Protein AF-A0A9N8VMS1-F1 (afdb_monomer)

Nearest PDB structures (foldseek):
  2xpb-assembly1_A  TM=3.154E-01  e=6.013E+00  Homo sapiens
  8s8u-assembly2_B  TM=3.270E-01  e=7.811E+00  Escherichia coli K-12

Radius of gyration: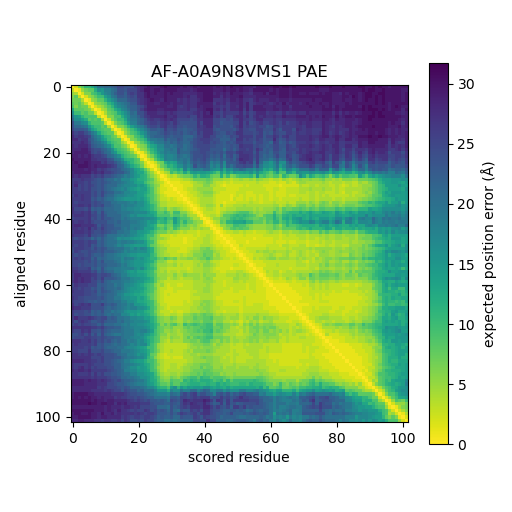 19.67 Å; Cα contacts (8 Å, |Δi|>4): 83; chains: 1; bounding box: 32×74×43 Å

Solvent-accessible surface area (backbone atoms only — not comparable to full-atom values): 6709 Å² total; per-residue (Å²): 132,88,81,82,88,80,83,85,73,84,74,81,84,85,75,90,78,78,94,77,83,88,88,66,85,78,69,60,76,69,54,82,58,35,47,77,48,67,74,77,56,96,89,36,31,21,27,28,34,73,68,72,63,55,66,38,81,61,55,46,67,67,62,53,44,50,34,46,36,77,66,43,86,60,51,58,64,74,59,17,52,52,40,41,50,54,51,50,56,50,42,75,73,38,98,71,73,86,80,81,84,126

Structure (mmCIF, N/CA/C/O backbone):
data_AF-A0A9N8VMS1-F1
#
_entry.id   AF-A0A9N8VMS1-F1
#
loop_
_atom_site.group_PDB
_atom_site.id
_atom_site.type_symbol
_atom_site.label_atom_id
_atom_site.label_alt_id
_atom_site.label_comp_id
_atom_site.label_asym_id
_atom_site.label_entity_id
_atom_site.label_seq_id
_atom_site.pdbx_PDB_ins_code
_atom_site.Cartn_x
_atom_site.Cartn_y
_atom_site.Cartn_z
_atom_site.occupancy
_atom_site.B_iso_or_equiv
_atom_site.auth_seq_id
_atom_site.auth_comp_id
_atom_site.auth_asym_id
_atom_site.auth_atom_id
_atom_site.pdbx_PDB_model_num
ATOM 1 N N . MET A 1 1 ? -0.881 -51.017 -30.485 1.00 35.28 1 MET A N 1
ATOM 2 C CA . MET A 1 1 ? 0.280 -50.233 -30.954 1.00 35.28 1 MET A CA 1
ATOM 3 C C . MET A 1 1 ? 0.015 -48.769 -30.627 1.00 35.28 1 MET A C 1
ATOM 5 O O . MET A 1 1 ? -1.021 -48.284 -31.047 1.00 35.28 1 MET A O 1
ATOM 9 N N . ASN A 1 2 ? 0.880 -48.190 -29.778 1.00 32.16 2 ASN A N 1
ATOM 10 C CA . ASN A 1 2 ? 1.238 -46.774 -29.534 1.00 32.16 2 ASN A CA 1
ATOM 11 C C . ASN A 1 2 ? 0.295 -45.659 -30.078 1.00 32.16 2 ASN A C 1
ATOM 13 O O . ASN A 1 2 ? -0.071 -45.691 -31.240 1.00 32.16 2 ASN A O 1
ATOM 17 N N . SER A 1 3 ? -0.042 -44.564 -29.385 1.00 36.66 3 SER A N 1
ATOM 18 C CA . SER A 1 3 ? 0.731 -43.829 -28.374 1.00 36.66 3 SER A CA 1
ATOM 19 C C . SER A 1 3 ? -0.131 -42.774 -27.656 1.00 36.66 3 SER A C 1
ATOM 21 O O . SER A 1 3 ? -0.914 -42.078 -28.291 1.00 36.66 3 SER A O 1
ATOM 23 N N . SER A 1 4 ? 0.140 -42.628 -26.360 1.00 39.31 4 SER A N 1
ATOM 24 C CA . SER A 1 4 ? 0.349 -41.378 -25.610 1.00 39.31 4 SER A CA 1
ATOM 25 C C . SER A 1 4 ? -0.717 -40.273 -25.573 1.00 39.31 4 SER A C 1
ATOM 27 O O . SER A 1 4 ? -0.809 -39.409 -26.439 1.00 39.31 4 SER A O 1
ATOM 29 N N . SER A 1 5 ? -1.368 -40.220 -24.410 1.00 47.66 5 SER A N 1
ATOM 30 C CA . SER A 1 5 ? -1.913 -39.035 -23.749 1.00 47.66 5 SER A CA 1
ATOM 31 C C . SER A 1 5 ? -0.894 -37.901 -23.599 1.00 47.66 5 SER A C 1
ATOM 33 O O . SER A 1 5 ? 0.251 -38.157 -23.230 1.00 47.66 5 SER A O 1
ATOM 35 N N . THR A 1 6 ? -1.354 -36.651 -23.670 1.00 43.94 6 THR A N 1
ATOM 36 C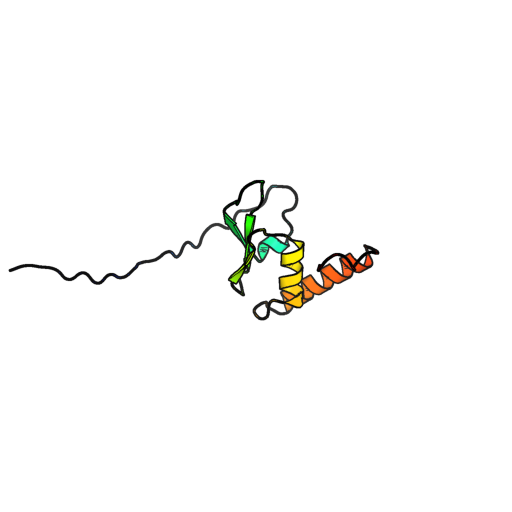 CA . THR A 1 6 ? -0.752 -35.537 -22.919 1.00 43.94 6 THR A CA 1
ATOM 37 C C . THR A 1 6 ? -1.838 -34.584 -22.414 1.00 43.94 6 THR A C 1
ATOM 39 O O . THR A 1 6 ? -2.392 -33.764 -23.139 1.00 43.94 6 THR A O 1
ATOM 42 N N . ASN A 1 7 ? -2.135 -34.700 -21.118 1.00 52.34 7 ASN A N 1
ATOM 43 C CA . ASN A 1 7 ? -2.844 -33.684 -20.349 1.00 52.34 7 ASN A CA 1
ATOM 44 C C . ASN A 1 7 ? -1.894 -32.495 -20.153 1.00 52.34 7 ASN A C 1
ATOM 46 O O . ASN A 1 7 ? -0.866 -32.641 -19.490 1.00 52.34 7 ASN A O 1
ATOM 50 N N . ILE A 1 8 ? -2.218 -31.326 -20.707 1.00 50.56 8 ILE A N 1
ATOM 51 C CA . ILE A 1 8 ? -1.479 -30.092 -20.418 1.00 50.56 8 ILE A CA 1
ATOM 52 C C . ILE A 1 8 ? -1.986 -29.558 -19.077 1.00 50.56 8 ILE A C 1
ATOM 54 O O . ILE A 1 8 ? -2.886 -28.726 -18.999 1.00 50.56 8 ILE A O 1
ATOM 58 N N . ALA A 1 9 ? -1.411 -30.086 -17.999 1.00 40.88 9 ALA A N 1
ATOM 59 C CA . ALA A 1 9 ? -1.363 -29.390 -16.728 1.00 40.88 9 ALA A CA 1
ATOM 60 C C . ALA A 1 9 ? -0.350 -28.248 -16.882 1.00 40.88 9 ALA A C 1
ATOM 62 O O . ALA A 1 9 ? 0.855 -28.485 -16.950 1.00 40.88 9 ALA A O 1
ATOM 63 N N . THR A 1 10 ? -0.829 -27.008 -16.981 1.00 37.12 10 THR A N 1
ATOM 64 C CA . THR A 1 10 ? 0.042 -25.828 -16.953 1.00 37.12 10 THR A CA 1
ATOM 65 C C . THR A 1 10 ? 0.486 -25.602 -15.516 1.00 37.12 10 THR A C 1
ATOM 67 O O . THR A 1 10 ? -0.161 -24.928 -14.714 1.00 37.12 10 THR A O 1
ATOM 70 N N . SER A 1 11 ? 1.586 -26.260 -15.184 1.00 45.12 11 SER A N 1
ATOM 71 C CA . SER A 1 11 ? 2.269 -26.217 -13.908 1.00 45.12 11 SER A CA 1
ATOM 72 C C . SER A 1 11 ? 2.731 -24.797 -13.571 1.00 45.12 11 SER A C 1
ATOM 74 O O . SER A 1 11 ? 3.467 -24.163 -14.322 1.00 45.12 11 SER A O 1
ATOM 76 N N . SER A 1 12 ? 2.373 -24.367 -12.362 1.00 49.41 12 SER A N 1
ATOM 77 C CA . SER A 1 12 ? 3.268 -23.719 -11.396 1.00 49.41 12 SER A CA 1
ATOM 78 C C . SER A 1 12 ? 4.119 -22.529 -11.860 1.00 49.41 12 SER A C 1
ATOM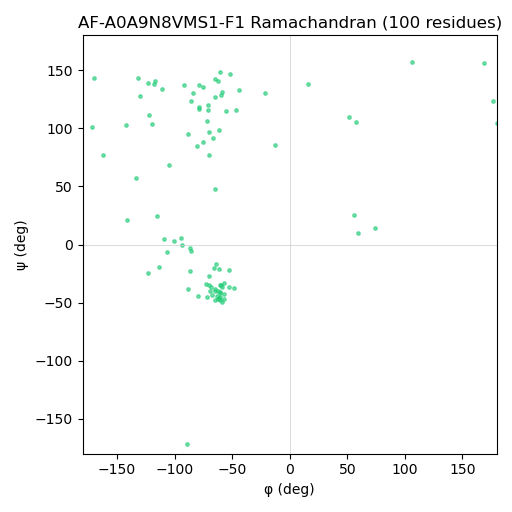 80 O 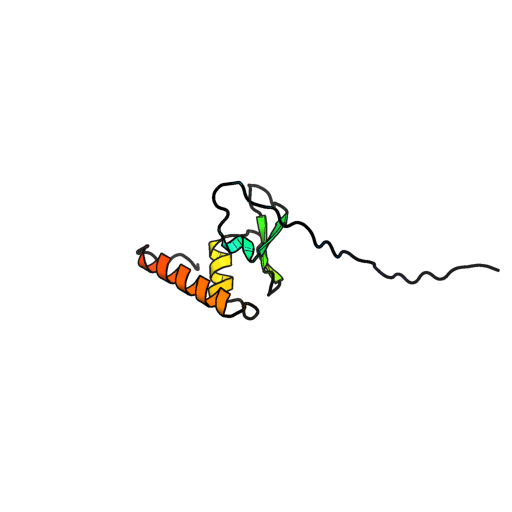O . SER A 1 12 ? 5.194 -22.666 -12.439 1.00 49.41 12 SER A O 1
ATOM 82 N N . SER A 1 13 ? 3.754 -21.346 -11.370 1.00 47.31 13 SER A N 1
ATOM 83 C CA . SER A 1 13 ? 4.737 -20.326 -10.987 1.00 47.31 13 SER A CA 1
ATOM 84 C C . SER A 1 13 ? 4.392 -19.750 -9.616 1.00 47.31 13 SER A C 1
ATOM 86 O O . SER A 1 13 ? 4.234 -18.547 -9.432 1.00 47.31 13 SER A O 1
ATOM 88 N N . ALA A 1 14 ? 4.310 -20.636 -8.621 1.00 50.38 14 ALA A N 1
ATOM 89 C CA . ALA A 1 14 ? 4.553 -20.254 -7.239 1.00 50.38 14 ALA A CA 1
ATOM 90 C C . ALA A 1 14 ? 6.037 -19.871 -7.114 1.00 50.38 14 ALA A C 1
ATOM 92 O O . ALA A 1 14 ? 6.898 -20.716 -6.891 1.00 50.38 14 ALA A O 1
ATOM 93 N N . AR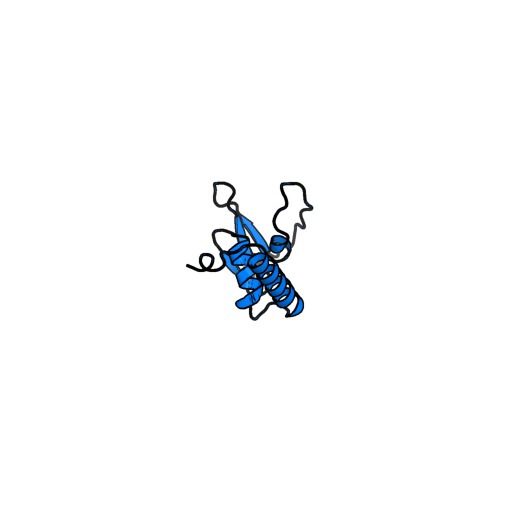G A 1 15 ? 6.351 -18.586 -7.296 1.00 46.06 15 ARG A N 1
ATOM 94 C CA . ARG A 1 15 ? 7.632 -18.001 -6.876 1.00 46.06 15 ARG A CA 1
ATOM 95 C C . ARG A 1 15 ? 7.408 -17.168 -5.622 1.00 46.06 15 ARG A C 1
ATOM 97 O O . ARG A 1 15 ? 7.521 -15.949 -5.620 1.00 46.06 15 ARG A O 1
ATOM 104 N N . LEU A 1 16 ? 7.098 -17.870 -4.535 1.00 61.72 16 LEU A N 1
ATOM 105 C CA . LEU A 1 16 ? 7.381 -17.391 -3.189 1.00 61.72 16 LEU A CA 1
ATOM 106 C C . LEU A 1 16 ? 8.903 -17.437 -2.999 1.00 61.72 16 LEU A C 1
ATOM 108 O O . LEU A 1 16 ? 9.439 -18.505 -2.734 1.00 61.72 16 LEU A O 1
ATOM 112 N N . ASN A 1 17 ? 9.603 -16.315 -3.196 1.00 52.16 17 ASN A N 1
ATOM 113 C CA . ASN A 1 17 ? 10.768 -15.930 -2.383 1.00 52.16 17 ASN A CA 1
ATOM 114 C C . ASN A 1 17 ? 11.411 -14.634 -2.892 1.00 52.16 17 ASN A C 1
ATOM 116 O O . ASN A 1 17 ? 11.919 -14.593 -4.008 1.00 52.16 17 ASN A O 1
ATOM 120 N N . LYS A 1 18 ? 11.526 -13.629 -2.018 1.00 43.94 18 LYS A N 1
ATOM 121 C CA . LYS A 1 18 ? 12.779 -13.328 -1.297 1.00 43.94 18 LYS A CA 1
ATOM 122 C C . LYS A 1 18 ? 12.526 -12.116 -0.392 1.00 43.94 18 LYS A C 1
ATOM 124 O O . LYS A 1 18 ? 12.465 -10.987 -0.865 1.00 43.94 18 LYS A O 1
ATOM 129 N N . LYS A 1 19 ? 12.389 -12.347 0.920 1.00 54.03 19 LYS A N 1
ATOM 130 C CA . LYS A 1 19 ? 12.532 -11.292 1.939 1.00 54.03 19 LYS A CA 1
ATOM 131 C C . LYS A 1 19 ? 13.969 -10.764 1.824 1.00 54.03 19 LYS A C 1
ATOM 133 O O . LYS A 1 19 ? 14.893 -11.421 2.297 1.00 54.03 19 LYS A O 1
ATOM 138 N N . GLN A 1 20 ? 14.177 -9.644 1.135 1.00 52.44 20 GLN A N 1
ATOM 139 C CA . GLN A 1 20 ? 15.466 -8.955 1.143 1.00 52.44 20 GLN A CA 1
ATOM 140 C C . GLN A 1 20 ? 15.517 -8.023 2.354 1.00 52.44 20 GLN A C 1
ATOM 142 O O . GLN A 1 20 ? 14.622 -7.204 2.550 1.00 52.44 20 GLN A O 1
ATOM 147 N N . LYS A 1 21 ? 16.539 -8.201 3.198 1.00 47.22 21 LYS A N 1
ATOM 148 C CA . LYS A 1 21 ? 16.827 -7.318 4.329 1.00 47.22 21 LYS A CA 1
ATOM 149 C C . LYS A 1 21 ? 17.658 -6.115 3.851 1.00 47.22 21 LYS A C 1
ATOM 151 O O . LYS A 1 21 ? 18.645 -6.280 3.147 1.00 47.22 21 LYS A O 1
ATOM 156 N N . THR A 1 22 ? 17.168 -4.952 4.264 1.00 60.88 22 THR A N 1
ATOM 157 C CA . THR A 1 22 ? 17.636 -3.552 4.261 1.00 60.88 22 THR A CA 1
ATOM 158 C C . THR A 1 22 ? 19.140 -3.242 4.139 1.00 60.88 22 THR A C 1
ATOM 160 O O . THR A 1 22 ? 19.911 -3.668 4.996 1.00 60.88 22 THR A O 1
ATOM 163 N N . SER A 1 23 ? 19.506 -2.336 3.216 1.00 46.88 23 SER A N 1
ATOM 164 C CA . SER A 1 23 ? 20.555 -1.305 3.416 1.00 46.88 23 SER A CA 1
ATOM 165 C C . SER A 1 23 ? 20.594 -0.303 2.242 1.00 46.88 23 SER A C 1
ATOM 167 O O . SER A 1 23 ? 21.121 -0.609 1.174 1.00 46.88 23 SER A O 1
ATOM 169 N N . GLY A 1 24 ? 20.016 0.885 2.437 1.00 43.62 24 GLY A N 1
ATOM 170 C CA . GLY A 1 24 ? 19.959 2.011 1.490 1.00 43.62 24 GLY A CA 1
ATOM 171 C C . GLY A 1 24 ? 18.966 3.072 1.996 1.00 43.62 24 GLY A C 1
ATOM 172 O O . GLY A 1 24 ? 18.111 2.703 2.803 1.00 43.62 24 GLY A O 1
ATOM 173 N N . PRO A 1 25 ? 19.085 4.359 1.598 1.00 42.78 25 PRO A N 1
ATOM 174 C CA . PRO A 1 25 ? 18.407 5.503 2.227 1.00 42.78 25 PRO A CA 1
ATOM 175 C C . PRO A 1 25 ? 16.933 5.195 2.463 1.00 42.78 25 PRO A C 1
ATOM 177 O O . PRO A 1 25 ? 16.221 4.930 1.499 1.00 42.78 25 PRO A O 1
ATOM 180 N N . ASN A 1 26 ? 16.559 5.157 3.750 1.00 49.31 26 ASN A N 1
ATOM 181 C CA . ASN A 1 26 ? 15.292 4.690 4.322 1.00 49.31 26 ASN A CA 1
ATOM 182 C C . ASN A 1 26 ? 14.202 4.491 3.270 1.00 49.31 26 ASN A C 1
ATOM 184 O O . ASN A 1 26 ? 13.410 5.396 3.002 1.00 49.31 26 ASN A O 1
ATOM 188 N N . PHE A 1 27 ? 14.192 3.311 2.647 1.00 58.66 27 PHE A N 1
ATOM 189 C CA . PHE A 1 27 ? 13.084 2.912 1.797 1.00 58.66 27 PHE A CA 1
ATOM 190 C C . PHE A 1 27 ? 11.843 3.028 2.684 1.00 58.66 27 PHE A C 1
ATOM 192 O O . PHE A 1 27 ? 11.797 2.385 3.733 1.00 58.66 27 PHE A O 1
ATOM 199 N N . ASP A 1 28 ? 10.933 3.945 2.336 1.00 72.69 28 ASP A N 1
ATOM 200 C CA . ASP A 1 28 ? 9.780 4.309 3.166 1.00 72.69 28 ASP A CA 1
ATOM 201 C C . ASP A 1 28 ? 9.135 3.026 3.725 1.00 72.69 28 ASP A C 1
ATOM 203 O O . ASP A 1 28 ? 8.910 2.076 2.969 1.00 72.69 28 ASP A O 1
ATOM 207 N N . GLU A 1 29 ? 8.833 2.980 5.028 1.00 84.94 29 GLU A N 1
ATOM 208 C CA . GLU A 1 29 ? 8.325 1.773 5.719 1.00 84.94 29 GLU A CA 1
ATOM 209 C C . GLU A 1 29 ? 7.094 1.156 5.022 1.00 84.94 29 GLU A C 1
ATOM 211 O O . GLU A 1 29 ? 6.829 -0.044 5.134 1.00 84.94 29 GLU A O 1
ATOM 216 N N . ILE A 1 30 ? 6.401 1.980 4.222 1.00 84.00 30 ILE A N 1
ATOM 217 C CA . ILE A 1 30 ? 5.304 1.622 3.329 1.00 84.00 30 ILE A CA 1
ATOM 218 C C . ILE A 1 30 ? 5.615 0.407 2.462 1.00 84.00 30 ILE A C 1
ATOM 220 O O . ILE A 1 30 ? 4.735 -0.419 2.264 1.00 84.00 30 ILE A O 1
ATOM 224 N N . TRP A 1 31 ? 6.849 0.246 1.982 1.00 86.31 31 TRP A N 1
ATOM 225 C CA . TRP A 1 31 ? 7.223 -0.844 1.082 1.00 86.31 31 TRP A CA 1
ATOM 226 C C . TRP A 1 31 ? 7.103 -2.227 1.726 1.00 86.31 31 TRP A C 1
ATOM 228 O O . TRP A 1 31 ? 6.980 -3.213 1.008 1.00 86.31 31 TRP A O 1
ATOM 238 N N . SER A 1 32 ? 7.019 -2.311 3.057 1.00 86.75 32 SER A N 1
ATOM 239 C CA . SER A 1 32 ? 6.711 -3.558 3.774 1.00 86.75 32 SER A CA 1
ATOM 240 C C . SER A 1 32 ? 5.328 -4.126 3.427 1.00 86.75 32 SER A C 1
ATOM 242 O O . SER A 1 32 ? 5.094 -5.321 3.601 1.00 86.75 32 SER A O 1
ATOM 244 N N . PHE A 1 33 ? 4.418 -3.289 2.919 1.00 85.56 33 PHE A N 1
ATOM 245 C CA . PHE A 1 33 ? 3.048 -3.654 2.540 1.00 85.56 33 PHE A CA 1
ATOM 246 C C . PHE A 1 33 ? 2.871 -3.856 1.027 1.00 85.56 33 PHE A C 1
ATOM 248 O O . PHE A 1 33 ? 1.757 -4.110 0.560 1.00 85.56 33 PHE A O 1
ATOM 255 N N . TYR A 1 34 ? 3.953 -3.755 0.249 1.00 87.31 34 TYR A N 1
ATOM 256 C CA . TYR A 1 34 ? 3.902 -3.837 -1.206 1.00 87.31 34 TYR A CA 1
ATOM 257 C C . TYR A 1 34 ? 4.947 -4.794 -1.762 1.00 87.31 34 TYR A C 1
ATOM 259 O O . TYR A 1 34 ? 6.095 -4.845 -1.331 1.00 87.31 34 TYR A O 1
ATOM 267 N N . GLN A 1 35 ? 4.561 -5.503 -2.813 1.00 88.50 35 GLN A N 1
ATOM 268 C CA . GLN A 1 35 ? 5.492 -6.212 -3.662 1.00 88.50 35 GLN A CA 1
ATOM 269 C C . GLN A 1 35 ? 6.159 -5.220 -4.614 1.00 88.50 35 GLN A C 1
ATOM 271 O O . GLN A 1 35 ? 5.505 -4.620 -5.475 1.00 88.50 35 GLN A O 1
ATOM 276 N N . GLN A 1 36 ? 7.475 -5.076 -4.476 1.00 88.00 36 GLN A N 1
ATOM 277 C CA . GLN A 1 36 ? 8.298 -4.368 -5.446 1.00 88.00 36 GLN A CA 1
ATOM 278 C C . GLN A 1 36 ? 8.403 -5.212 -6.722 1.00 88.00 36 GLN A C 1
ATOM 280 O O . GLN A 1 36 ? 8.827 -6.367 -6.701 1.00 88.00 36 GLN A O 1
ATOM 285 N N . GLY A 1 37 ? 7.948 -4.646 -7.833 1.00 84.88 37 GLY A N 1
ATOM 286 C CA . GLY A 1 37 ? 8.064 -5.233 -9.159 1.00 84.88 37 GLY A CA 1
ATOM 287 C C . GLY A 1 37 ? 9.368 -4.835 -9.858 1.00 84.88 37 GLY A C 1
ATOM 288 O O . GLY A 1 37 ? 10.246 -4.221 -9.246 1.00 84.88 37 GLY A O 1
ATOM 289 N N . PRO A 1 38 ? 9.508 -5.171 -11.153 1.00 81.44 38 PRO A N 1
ATOM 290 C CA . PRO A 1 38 ? 10.718 -4.868 -11.906 1.00 81.44 38 PRO A CA 1
ATOM 291 C C . PRO A 1 38 ? 10.982 -3.360 -11.961 1.00 81.44 38 PRO A C 1
ATOM 293 O O . PRO A 1 38 ? 10.050 -2.547 -11.974 1.00 81.44 38 PRO A O 1
ATOM 296 N N . ASN A 1 39 ? 12.266 -3.007 -12.013 1.00 79.31 39 ASN A N 1
ATOM 297 C CA . ASN A 1 39 ? 12.706 -1.642 -12.268 1.00 79.31 39 ASN A CA 1
ATOM 298 C C . ASN A 1 39 ? 12.282 -1.252 -13.692 1.00 79.31 39 ASN A C 1
ATOM 300 O O . ASN A 1 39 ? 12.541 -1.988 -14.645 1.00 79.31 39 ASN A O 1
ATOM 304 N N . LYS A 1 40 ? 11.581 -0.126 -13.818 1.00 74.12 40 LYS A N 1
ATOM 305 C CA . LYS A 1 40 ? 11.042 0.378 -15.088 1.00 74.12 40 LYS A CA 1
ATOM 306 C C . LYS A 1 40 ? 11.977 1.382 -15.780 1.00 74.12 40 LYS A C 1
ATOM 308 O O . LYS A 1 40 ? 11.605 1.927 -16.811 1.00 74.12 40 LYS A O 1
ATOM 313 N N . GLY A 1 41 ? 13.180 1.591 -15.248 1.00 68.31 41 GLY A N 1
ATOM 314 C CA . GLY A 1 41 ? 14.119 2.639 -15.648 1.00 68.31 41 GLY A CA 1
ATOM 315 C C . GLY A 1 41 ? 14.178 3.765 -14.611 1.00 68.31 41 GLY A C 1
ATOM 316 O O . GLY A 1 41 ? 13.262 3.938 -13.807 1.00 68.31 41 GLY A O 1
ATOM 317 N N . ASN A 1 42 ? 15.284 4.517 -14.597 1.00 72.38 42 ASN A N 1
ATOM 318 C CA . ASN A 1 42 ? 15.482 5.712 -13.757 1.00 72.38 42 ASN A CA 1
ATOM 319 C C . ASN A 1 42 ? 15.306 5.509 -12.236 1.00 72.38 42 ASN A C 1
ATOM 321 O O . ASN A 1 42 ? 15.006 6.450 -11.508 1.00 72.38 42 ASN A O 1
ATOM 325 N N . GLY A 1 43 ? 15.499 4.287 -11.728 1.00 71.00 43 GLY A N 1
ATOM 326 C CA . GLY A 1 43 ? 15.332 4.005 -10.296 1.00 71.00 43 GLY A CA 1
ATOM 327 C C . GLY A 1 43 ? 13.869 3.965 -9.842 1.00 71.00 43 GLY A C 1
ATOM 328 O O . GLY A 1 43 ? 13.599 3.972 -8.642 1.00 71.00 43 GLY A O 1
ATOM 329 N N . HIS A 1 44 ? 12.923 3.895 -10.783 1.00 78.75 44 HIS A N 1
ATOM 330 C CA . HIS A 1 44 ? 11.513 3.704 -10.484 1.00 78.75 44 HIS A CA 1
ATOM 331 C C . HIS A 1 44 ? 11.144 2.224 -10.496 1.00 78.75 44 HIS A C 1
ATOM 333 O O . HIS A 1 44 ? 11.530 1.456 -11.381 1.00 78.75 44 HIS A O 1
ATOM 339 N N . TYR A 1 45 ? 10.346 1.831 -9.507 1.00 83.25 45 TYR A N 1
ATOM 340 C CA . TYR A 1 45 ? 9.891 0.459 -9.340 1.00 83.25 45 TYR A CA 1
ATOM 341 C C . TYR A 1 45 ? 8.382 0.396 -9.468 1.00 83.25 45 TYR A C 1
ATOM 343 O O . TYR A 1 45 ? 7.674 1.246 -8.923 1.00 83.25 45 TYR A O 1
ATOM 351 N N . LYS A 1 46 ? 7.888 -0.657 -10.119 1.00 85.69 46 LYS A N 1
ATOM 352 C CA . LYS A 1 46 ? 6.476 -1.019 -10.014 1.00 85.69 46 LYS A CA 1
ATOM 353 C C . LYS A 1 46 ? 6.168 -1.373 -8.554 1.00 85.69 46 LYS A C 1
ATOM 355 O O . LYS A 1 46 ? 6.966 -2.049 -7.907 1.00 85.69 46 LYS A O 1
ATOM 360 N N . ALA A 1 47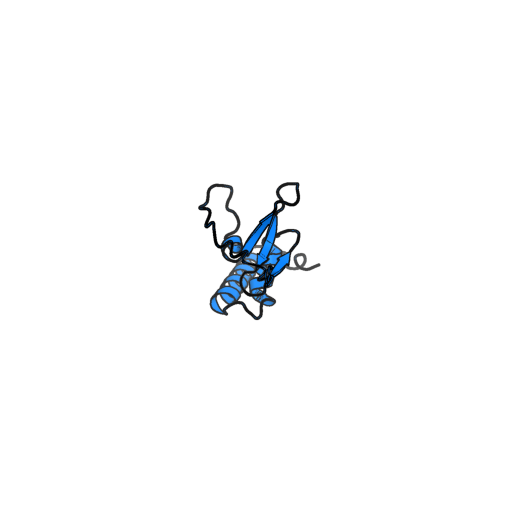 ? 5.012 -0.968 -8.043 1.00 88.69 47 ALA A N 1
ATOM 361 C CA . ALA A 1 47 ? 4.520 -1.401 -6.735 1.00 88.69 47 ALA A CA 1
ATOM 362 C C . ALA A 1 47 ? 3.212 -2.165 -6.913 1.00 88.69 47 ALA A C 1
ATOM 364 O O . ALA A 1 47 ? 2.371 -1.762 -7.710 1.00 88.69 47 ALA A O 1
ATOM 365 N N . THR A 1 48 ? 3.030 -3.267 -6.192 1.00 87.25 48 THR A N 1
ATOM 366 C CA . THR A 1 48 ? 1.768 -4.022 -6.173 1.00 87.25 48 THR A CA 1
ATOM 367 C C . THR A 1 48 ? 1.359 -4.276 -4.733 1.00 87.25 48 THR A C 1
ATOM 369 O O . THR A 1 48 ? 2.169 -4.747 -3.943 1.00 87.25 48 THR A O 1
ATOM 372 N N . HIS A 1 49 ? 0.129 -3.935 -4.366 1.00 86.75 49 HIS A N 1
ATOM 373 C CA . HIS A 1 49 ? -0.353 -4.107 -3.001 1.00 86.75 49 HIS A CA 1
ATOM 374 C C . HIS A 1 49 ? -0.657 -5.578 -2.705 1.00 86.75 49 HIS A C 1
ATOM 376 O O . HIS A 1 49 ? -1.312 -6.241 -3.512 1.00 86.75 49 HIS A O 1
ATOM 382 N N . PHE A 1 50 ? -0.235 -6.084 -1.541 1.00 85.75 50 PHE A N 1
ATOM 383 C CA . PHE A 1 50 ? -0.424 -7.499 -1.204 1.00 85.75 50 PHE A CA 1
ATOM 384 C C . PHE A 1 50 ? -1.897 -7.896 -1.064 1.00 85.75 50 PHE A C 1
ATOM 386 O O . PHE A 1 50 ? -2.276 -8.978 -1.503 1.00 85.75 50 PHE A O 1
ATOM 393 N N . TYR A 1 51 ? -2.736 -7.029 -0.489 1.00 81.19 51 TYR A N 1
ATOM 394 C CA . TYR A 1 51 ? -4.104 -7.412 -0.124 1.00 81.19 51 TYR A CA 1
ATOM 395 C C . TYR A 1 51 ? -5.130 -7.204 -1.242 1.00 81.19 51 TYR A C 1
ATOM 397 O O . TYR A 1 51 ? -6.042 -8.010 -1.405 1.00 81.19 51 TYR A O 1
ATOM 405 N N . CYS A 1 52 ? -5.009 -6.126 -2.021 1.00 84.00 52 CYS A N 1
ATOM 406 C CA . CYS A 1 52 ? -5.973 -5.799 -3.080 1.00 84.00 52 CYS A CA 1
ATOM 407 C C . CYS A 1 52 ? -5.457 -6.054 -4.496 1.00 84.00 52 CYS A C 1
ATOM 409 O O . CYS A 1 52 ? -6.232 -5.932 -5.439 1.00 84.00 52 CYS A O 1
ATOM 411 N N . SER A 1 53 ? -4.175 -6.401 -4.645 1.00 83.69 53 SER A N 1
ATOM 412 C CA . SER A 1 53 ? -3.514 -6.601 -5.940 1.00 83.69 53 SER A CA 1
ATOM 413 C C . SER A 1 53 ? -3.522 -5.374 -6.862 1.00 83.69 53 SER A C 1
ATOM 415 O O . SER A 1 53 ? -3.106 -5.478 -8.015 1.00 83.69 53 SER A O 1
ATOM 417 N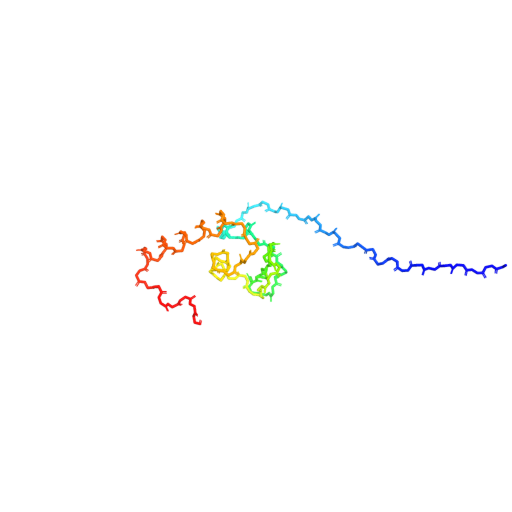 N . THR A 1 54 ? -3.922 -4.198 -6.366 1.00 84.56 54 THR A N 1
ATOM 418 C CA . THR A 1 54 ? -3.755 -2.931 -7.083 1.00 84.56 54 THR A CA 1
ATOM 419 C C . THR A 1 54 ? -2.277 -2.713 -7.356 1.00 84.56 54 THR A C 1
ATOM 421 O O . THR A 1 54 ? -1.442 -2.856 -6.459 1.00 84.56 54 THR A O 1
ATOM 424 N N . SER A 1 55 ? -1.945 -2.382 -8.602 1.00 84.75 55 SER A N 1
ATOM 425 C CA . SER A 1 55 ? -0.567 -2.150 -9.013 1.00 84.75 55 SER A CA 1
ATOM 426 C C . SER A 1 55 ? -0.392 -0.763 -9.607 1.00 84.75 55 SER A C 1
ATOM 428 O O . SER A 1 55 ? -1.219 -0.323 -10.399 1.00 84.75 55 SER A O 1
ATOM 430 N N . TRP A 1 56 ? 0.709 -0.110 -9.255 1.00 85.19 56 TRP A N 1
ATOM 431 C CA . TRP A 1 56 ? 1.126 1.177 -9.795 1.00 85.19 56 TRP A CA 1
ATOM 432 C C . TRP A 1 56 ? 2.368 0.976 -10.640 1.00 85.19 56 TRP A C 1
ATOM 434 O O . TRP A 1 56 ? 3.323 0.334 -10.195 1.00 85.19 56 TRP A O 1
ATOM 444 N N . GLU A 1 57 ? 2.378 1.568 -11.833 1.00 81.56 57 GLU A N 1
ATOM 445 C CA . GLU A 1 57 ? 3.558 1.569 -12.702 1.00 81.56 57 GLU A CA 1
ATOM 446 C C . GLU A 1 57 ? 4.761 2.236 -12.031 1.00 81.56 57 GLU A C 1
ATOM 448 O O . GLU A 1 57 ? 5.884 1.758 -12.173 1.00 81.56 57 GLU A O 1
ATOM 453 N N . HIS A 1 58 ? 4.498 3.268 -11.224 1.00 83.38 58 HIS A N 1
ATOM 454 C CA . HIS A 1 58 ? 5.481 3.963 -10.403 1.00 83.38 58 HIS A CA 1
ATOM 455 C C . HIS A 1 58 ? 5.054 3.893 -8.932 1.00 83.38 58 HIS A C 1
ATOM 457 O O . HIS A 1 58 ? 4.067 4.512 -8.535 1.00 83.38 58 HIS A O 1
ATOM 463 N N . GLY A 1 59 ? 5.797 3.147 -8.115 1.00 82.19 59 GLY A N 1
ATOM 464 C CA . GLY A 1 59 ? 5.587 3.025 -6.673 1.00 82.19 59 GLY A CA 1
ATOM 465 C C . GLY A 1 59 ? 5.944 4.306 -5.930 1.00 82.19 59 GLY A C 1
ATOM 466 O O . GLY A 1 59 ? 7.014 4.407 -5.336 1.00 82.19 59 GLY A O 1
ATOM 467 N N . LYS A 1 60 ? 5.061 5.307 -5.990 1.00 85.25 60 LYS A N 1
ATOM 468 C CA . LYS A 1 60 ? 5.189 6.554 -5.232 1.00 85.25 60 LYS A CA 1
ATOM 469 C C . LYS A 1 60 ? 4.736 6.312 -3.785 1.00 85.25 60 LYS A C 1
ATOM 471 O O . LYS A 1 60 ? 3.548 6.039 -3.584 1.00 85.25 60 LYS A O 1
ATOM 476 N N . PRO A 1 61 ? 5.609 6.481 -2.770 1.00 84.88 61 PRO A N 1
ATOM 477 C CA . PRO A 1 61 ? 5.260 6.239 -1.369 1.00 84.88 61 PRO A CA 1
ATOM 478 C C . PRO A 1 61 ? 4.005 6.984 -0.913 1.00 84.88 61 PRO A C 1
ATOM 480 O O . PRO A 1 61 ? 3.199 6.440 -0.171 1.00 84.88 61 PRO A O 1
ATOM 483 N N . GLN A 1 62 ? 3.792 8.210 -1.389 1.00 82.25 62 GLN A N 1
ATOM 484 C CA . GLN A 1 62 ? 2.613 9.003 -1.046 1.00 82.25 62 GLN A CA 1
ATOM 485 C C . GLN A 1 62 ? 1.306 8.385 -1.559 1.00 82.25 62 GLN A C 1
ATOM 487 O O . GLN A 1 62 ? 0.354 8.237 -0.795 1.00 82.25 62 GLN A O 1
ATOM 492 N N . THR A 1 63 ? 1.269 7.976 -2.829 1.00 84.69 63 THR A N 1
ATOM 493 C CA . THR A 1 63 ? 0.109 7.293 -3.418 1.00 84.69 63 THR A CA 1
ATOM 494 C C . THR A 1 63 ? -0.151 5.964 -2.712 1.00 84.69 63 THR A C 1
ATOM 496 O O . THR A 1 63 ? -1.294 5.633 -2.409 1.00 84.69 63 THR A O 1
ATOM 499 N N . MET A 1 64 ? 0.915 5.233 -2.380 1.00 88.44 64 MET A N 1
ATOM 500 C CA . MET A 1 64 ? 0.840 3.980 -1.629 1.00 88.44 64 MET A CA 1
ATOM 501 C C . MET A 1 64 ? 0.266 4.194 -0.214 1.00 88.44 64 MET A C 1
ATOM 503 O O . MET A 1 64 ? -0.621 3.457 0.215 1.00 88.44 64 MET A O 1
ATOM 507 N N . LYS A 1 65 ? 0.705 5.230 0.511 1.00 88.19 65 LYS A N 1
ATOM 508 C CA . LYS A 1 65 ? 0.168 5.584 1.839 1.00 88.19 65 LYS A CA 1
ATOM 509 C C . LYS A 1 65 ? -1.313 5.950 1.771 1.00 88.19 65 LYS A C 1
ATOM 511 O O . LYS A 1 65 ? -2.108 5.426 2.544 1.00 88.19 65 LYS A O 1
ATOM 516 N N . ALA A 1 66 ? -1.694 6.795 0.813 1.00 86.25 66 ALA A N 1
ATOM 517 C CA . ALA A 1 66 ? -3.087 7.186 0.617 1.00 86.25 66 ALA A CA 1
ATOM 518 C C . ALA A 1 66 ? -3.979 5.980 0.295 1.00 86.25 66 ALA A C 1
ATOM 520 O O . ALA A 1 66 ? -5.081 5.879 0.832 1.00 86.25 66 ALA A O 1
ATOM 521 N N . HIS A 1 67 ? -3.493 5.049 -0.535 1.00 89.06 67 HIS A N 1
ATOM 522 C CA . HIS A 1 67 ? -4.215 3.822 -0.852 1.00 89.06 67 HIS A CA 1
ATOM 523 C C . HIS A 1 67 ? -4.484 2.966 0.389 1.00 89.06 67 HIS A C 1
ATOM 525 O O . HIS A 1 67 ? -5.629 2.570 0.596 1.00 89.06 67 HIS A O 1
ATOM 531 N N . LEU A 1 68 ? -3.467 2.731 1.229 1.00 87.19 68 LEU A N 1
ATOM 532 C CA . LEU A 1 68 ? -3.639 1.996 2.490 1.00 87.19 68 LEU A CA 1
ATOM 533 C C . LEU A 1 68 ? -4.625 2.678 3.433 1.00 87.19 68 LEU A C 1
ATOM 535 O O . LEU A 1 68 ? -5.430 1.996 4.055 1.00 87.19 68 LEU A O 1
ATOM 539 N N . ALA A 1 69 ? -4.544 4.002 3.536 1.00 87.19 69 ALA A N 1
ATOM 540 C CA . ALA A 1 69 ? -5.347 4.779 4.465 1.00 87.19 69 ALA A CA 1
ATOM 541 C C . ALA A 1 69 ? -6.825 4.851 4.051 1.00 87.19 69 ALA A C 1
ATOM 543 O O . ALA A 1 69 ? -7.691 4.681 4.899 1.00 87.19 69 ALA A O 1
ATOM 544 N N . ASN A 1 70 ? -7.122 5.106 2.773 1.00 83.88 70 ASN A N 1
ATOM 545 C CA . ASN A 1 70 ? -8.470 5.525 2.359 1.00 83.88 70 ASN A CA 1
ATOM 546 C C . ASN A 1 70 ? -9.130 4.639 1.299 1.00 83.88 70 ASN A C 1
ATOM 548 O O . ASN A 1 70 ? -10.351 4.632 1.195 1.00 83.88 70 ASN A O 1
ATOM 552 N N . TYR A 1 71 ? -8.356 3.920 0.482 1.00 82.75 71 TYR A N 1
ATOM 553 C CA . TYR A 1 71 ? -8.894 3.286 -0.731 1.00 82.75 71 TYR A CA 1
ATOM 554 C C . TYR A 1 71 ? -8.878 1.756 -0.689 1.00 82.75 71 TYR A C 1
ATOM 556 O O . TYR A 1 71 ? -9.571 1.111 -1.474 1.00 82.75 71 TYR A O 1
ATOM 564 N N . CYS A 1 72 ? -8.076 1.141 0.179 1.00 84.81 72 CYS A N 1
ATOM 565 C CA . CYS A 1 72 ? -7.923 -0.305 0.189 1.00 84.81 72 CYS A CA 1
ATOM 566 C C . CYS A 1 72 ? -8.958 -1.000 1.081 1.00 84.81 72 CYS A C 1
ATOM 568 O O . CYS A 1 72 ? -8.706 -1.238 2.258 1.00 84.81 72 CYS A O 1
ATOM 570 N N . SER A 1 73 ? -10.064 -1.462 0.494 1.00 78.25 73 SER A N 1
ATOM 571 C CA . SER A 1 73 ? -11.114 -2.206 1.214 1.00 78.25 73 SER A CA 1
ATOM 572 C C . SER A 1 73 ? -10.674 -3.575 1.753 1.00 78.25 73 SER A C 1
ATOM 574 O O . SER A 1 73 ? -11.324 -4.124 2.633 1.00 78.25 73 SER A O 1
ATOM 576 N N . LYS A 1 74 ? -9.588 -4.155 1.217 1.00 83.62 74 LYS A N 1
ATOM 577 C CA . LYS A 1 74 ? -9.030 -5.445 1.673 1.00 83.62 74 LYS A CA 1
ATOM 578 C C . LYS A 1 74 ? -7.913 -5.296 2.713 1.00 83.62 74 LYS A C 1
ATOM 580 O O . LYS A 1 74 ? -7.327 -6.295 3.116 1.00 83.62 74 LYS A O 1
ATOM 585 N N . CYS A 1 75 ? -7.557 -4.065 3.082 1.00 82.38 75 CYS A N 1
ATOM 586 C CA . CYS A 1 75 ? -6.528 -3.826 4.088 1.00 82.38 75 CYS A CA 1
ATOM 587 C C . CYS A 1 75 ? -7.136 -4.040 5.479 1.00 82.38 75 CYS A C 1
ATOM 589 O O . CYS A 1 75 ? -8.256 -3.581 5.704 1.00 82.38 75 CYS A O 1
ATOM 591 N N . PRO A 1 76 ? -6.441 -4.702 6.415 1.00 84.62 76 PRO A N 1
ATOM 592 C CA . PRO A 1 76 ? -6.912 -4.756 7.790 1.00 84.62 76 PRO A CA 1
ATOM 593 C C . PRO A 1 76 ? -6.910 -3.353 8.412 1.00 84.62 76 PRO A C 1
ATOM 595 O O . PRO A 1 76 ? -5.996 -2.553 8.187 1.00 84.62 76 PRO A O 1
ATOM 598 N N . GLU A 1 77 ? -7.930 -3.080 9.226 1.00 83.75 77 GLU A N 1
ATOM 599 C CA . GLU A 1 77 ? -8.190 -1.754 9.799 1.00 83.75 77 GLU A CA 1
ATOM 600 C C . GLU A 1 77 ? -7.005 -1.213 10.613 1.00 83.75 77 GLU A C 1
ATOM 602 O O . GLU A 1 77 ? -6.701 -0.023 10.586 1.00 83.75 77 GLU A O 1
ATOM 607 N N . ASN A 1 78 ? -6.254 -2.096 11.278 1.00 84.19 78 ASN A N 1
ATOM 608 C CA . ASN A 1 78 ? -5.085 -1.695 12.056 1.00 84.19 78 ASN A CA 1
ATOM 609 C C . ASN A 1 78 ? -4.008 -1.014 11.189 1.00 84.19 78 ASN A C 1
ATOM 611 O O . ASN A 1 78 ? -3.325 -0.104 11.655 1.00 84.19 78 ASN A O 1
ATOM 615 N N . ILE A 1 79 ? -3.851 -1.448 9.933 1.00 84.75 79 ILE A N 1
ATOM 616 C CA . ILE A 1 79 ? -2.877 -0.877 9.000 1.00 84.75 79 ILE A CA 1
ATOM 617 C C . ILE A 1 79 ? -3.437 0.419 8.411 1.00 84.75 79 ILE A C 1
ATOM 619 O O . ILE A 1 79 ? -2.713 1.413 8.349 1.00 84.75 79 ILE A O 1
ATOM 623 N N . SER A 1 80 ? -4.709 0.443 7.997 1.00 85.81 80 SER A N 1
ATOM 624 C CA . SER A 1 80 ? -5.313 1.655 7.429 1.00 85.81 80 SER A CA 1
ATOM 625 C C . SER A 1 80 ? -5.325 2.804 8.436 1.00 85.81 80 SER A C 1
ATOM 627 O O . SER A 1 80 ? -4.882 3.900 8.098 1.00 85.81 80 SER A O 1
ATOM 629 N N . SER A 1 81 ? -5.730 2.548 9.682 1.00 87.12 81 SER A N 1
ATOM 630 C CA . SER A 1 81 ? -5.792 3.556 10.746 1.00 87.12 81 SER A CA 1
ATOM 631 C C . SER A 1 81 ? -4.408 4.093 11.117 1.00 87.12 81 SER A C 1
ATOM 633 O O . SER A 1 81 ? -4.239 5.303 11.266 1.00 87.12 81 SER A O 1
ATOM 635 N N . TYR A 1 82 ? -3.384 3.230 11.168 1.00 87.75 82 TYR A N 1
ATOM 636 C CA . TYR A 1 82 ? -1.993 3.657 11.367 1.00 87.75 82 TYR A CA 1
ATOM 637 C C . TYR A 1 82 ? -1.549 4.662 10.294 1.00 87.75 82 TYR A C 1
ATOM 639 O O . TYR A 1 82 ? -0.997 5.722 10.596 1.00 87.75 82 TYR A O 1
ATOM 647 N N . TRP A 1 83 ? -1.829 4.357 9.023 1.00 86.62 83 TRP A N 1
ATOM 648 C CA . TRP A 1 83 ? -1.446 5.227 7.914 1.00 86.62 83 TRP A CA 1
ATOM 649 C C . TRP A 1 83 ? -2.281 6.504 7.835 1.00 86.62 83 TRP A C 1
ATOM 651 O O . TRP A 1 83 ? -1.732 7.551 7.496 1.00 86.62 83 TRP A O 1
ATOM 661 N N . GLN A 1 84 ? -3.566 6.455 8.193 1.00 85.75 84 GLN A N 1
ATOM 662 C CA . GLN A 1 84 ? -4.395 7.652 8.348 1.00 85.75 84 GLN A CA 1
ATOM 663 C C . GLN A 1 84 ? -3.798 8.595 9.398 1.00 85.75 84 GLN A C 1
ATOM 665 O O . GLN A 1 84 ? -3.574 9.769 9.102 1.00 85.75 84 GLN A O 1
ATOM 670 N N . GLN A 1 85 ? -3.453 8.081 10.584 1.00 86.81 85 GLN A N 1
ATOM 671 C CA . GLN A 1 85 ? -2.838 8.883 11.642 1.00 86.81 85 GLN A CA 1
ATOM 672 C C . GLN A 1 85 ? -1.505 9.489 11.187 1.00 86.81 85 GLN A C 1
ATOM 674 O O . GLN A 1 85 ? -1.289 10.688 11.349 1.00 86.81 85 GLN A O 1
ATOM 679 N N . LYS A 1 86 ? -0.638 8.703 10.534 1.00 84.81 86 LYS A N 1
ATOM 680 C CA . LYS A 1 86 ? 0.632 9.200 9.978 1.00 84.81 86 LYS A CA 1
ATOM 681 C C . LYS A 1 86 ? 0.447 10.317 8.950 1.00 84.81 86 LYS A C 1
ATOM 683 O O . LYS A 1 86 ? 1.265 11.237 8.892 1.00 84.81 86 LYS A O 1
ATOM 688 N N . LEU A 1 87 ? -0.600 10.248 8.126 1.00 82.81 87 LEU A N 1
ATOM 689 C CA . LEU A 1 87 ? -0.920 11.305 7.164 1.00 82.81 87 LEU A CA 1
ATOM 690 C C . LEU A 1 87 ? -1.398 12.583 7.867 1.00 82.81 87 LEU A C 1
ATOM 692 O O . LEU A 1 87 ? -0.968 13.668 7.479 1.00 82.81 87 LEU A O 1
ATOM 696 N N . VAL A 1 88 ? -2.213 12.454 8.918 1.00 83.56 88 VAL A N 1
ATOM 697 C CA . VAL A 1 88 ? -2.693 13.582 9.736 1.00 83.56 88 VAL A CA 1
ATOM 698 C C . VAL A 1 88 ? -1.552 14.234 10.528 1.00 83.56 88 VAL A C 1
ATOM 700 O O . VAL A 1 88 ? -1.419 15.455 10.548 1.00 83.56 88 VAL A O 1
ATOM 703 N N . GLU A 1 89 ? -0.666 13.446 11.141 1.00 80.50 89 GLU A N 1
ATOM 704 C CA . GLU A 1 89 ? 0.539 13.955 11.815 1.00 80.50 89 GLU A CA 1
ATOM 705 C C . GLU A 1 89 ? 1.408 14.767 10.847 1.00 80.50 89 GLU A C 1
ATOM 707 O O . GLU A 1 89 ? 1.870 15.863 11.172 1.00 80.50 89 GLU A O 1
ATOM 712 N N . LYS A 1 90 ? 1.574 14.266 9.618 1.00 75.56 90 LYS A N 1
ATOM 713 C CA . LYS A 1 90 ? 2.331 14.961 8.578 1.00 75.56 90 LYS A CA 1
ATOM 714 C C . LYS A 1 90 ? 1.637 16.237 8.092 1.00 75.56 90 LYS A C 1
ATOM 716 O O . LYS A 1 90 ? 2.332 17.219 7.840 1.00 75.56 90 LYS A O 1
ATOM 721 N N . SER A 1 91 ? 0.305 16.259 7.993 1.00 69.88 91 SER A N 1
ATOM 722 C CA . SER A 1 91 ? -0.438 17.474 7.627 1.00 69.88 91 SER A CA 1
ATOM 723 C C . SER A 1 91 ? -0.407 18.536 8.723 1.00 69.88 91 SER A C 1
ATOM 725 O O . SER A 1 91 ? -0.346 19.717 8.417 1.00 69.88 91 SER A O 1
ATOM 727 N N . ASN A 1 92 ? -0.409 18.139 9.997 1.00 66.25 92 ASN A N 1
ATOM 728 C CA . ASN A 1 92 ? -0.313 19.084 11.114 1.00 66.25 92 ASN A CA 1
ATOM 729 C C . ASN A 1 92 ? 1.077 19.724 11.221 1.00 66.25 92 ASN A C 1
ATOM 731 O O . ASN A 1 92 ? 1.206 20.843 11.707 1.00 66.25 92 ASN A O 1
ATOM 735 N N . ASN A 1 93 ? 2.118 19.029 10.759 1.00 64.31 93 ASN A N 1
ATOM 736 C CA . ASN A 1 93 ? 3.483 19.551 10.748 1.00 64.31 93 ASN A CA 1
ATOM 737 C C . ASN A 1 93 ? 3.806 20.377 9.487 1.00 64.31 93 ASN A C 1
ATOM 739 O O . ASN A 1 93 ? 4.706 21.210 9.509 1.00 64.31 93 ASN A O 1
ATOM 743 N N . SER A 1 94 ? 3.074 20.168 8.390 1.00 54.34 94 SER A N 1
ATOM 744 C CA . SER A 1 94 ? 3.289 20.852 7.116 1.00 54.34 94 SER A CA 1
ATOM 745 C C . SER A 1 94 ? 2.045 21.645 6.733 1.00 54.34 94 SER A C 1
ATOM 747 O O . SER A 1 94 ? 1.056 21.085 6.267 1.00 54.34 94 SER A O 1
ATOM 749 N N . SER A 1 95 ? 2.106 22.965 6.909 1.00 55.12 95 SER A N 1
ATOM 750 C CA . SER A 1 95 ? 1.074 23.947 6.557 1.00 55.12 95 SER A CA 1
ATOM 751 C C . SER A 1 95 ? 0.808 24.043 5.040 1.00 55.12 95 SER A C 1
ATOM 753 O O . SER A 1 95 ? 0.813 25.135 4.484 1.00 55.12 95 SER A O 1
ATOM 755 N N . ASN A 1 96 ? 0.625 22.932 4.320 1.00 52.22 96 ASN A N 1
ATOM 756 C CA . ASN A 1 96 ? 0.151 22.924 2.935 1.00 52.22 96 ASN A CA 1
ATOM 757 C C . ASN A 1 96 ? -0.385 21.539 2.511 1.00 52.22 96 ASN A C 1
ATOM 759 O O . ASN A 1 96 ? 0.269 20.762 1.823 1.00 52.22 96 ASN A O 1
ATOM 763 N N . PHE A 1 97 ? -1.601 21.206 2.950 1.00 50.50 97 PHE A N 1
ATOM 764 C CA . PHE A 1 97 ? -2.247 19.913 2.672 1.00 50.50 97 PHE A CA 1
ATOM 765 C C . PHE A 1 97 ? -3.017 19.863 1.331 1.00 50.50 97 PHE A C 1
ATOM 767 O O . PHE A 1 97 ? -3.508 18.808 0.937 1.00 50.50 97 PHE A O 1
ATOM 774 N N . LYS A 1 98 ? -3.151 20.979 0.596 1.00 40.28 98 LYS A N 1
ATOM 775 C CA . LYS A 1 98 ? -4.075 21.055 -0.556 1.00 40.28 98 LYS A CA 1
ATOM 776 C C . LYS A 1 98 ? -3.515 20.586 -1.906 1.00 40.28 98 LYS A C 1
ATOM 778 O O . LYS A 1 98 ? -4.283 20.514 -2.859 1.00 40.28 98 LYS A O 1
ATOM 783 N N . GLU A 1 99 ? -2.246 20.197 -2.001 1.00 45.28 99 GLU A N 1
ATOM 784 C CA . GLU A 1 99 ? -1.601 19.880 -3.291 1.00 45.28 99 GLU A CA 1
ATOM 785 C C . GLU A 1 99 ? -1.180 18.405 -3.446 1.00 45.28 99 GLU A C 1
ATOM 787 O O . GLU A 1 99 ? -0.259 18.078 -4.183 1.00 45.28 99 GLU A O 1
ATOM 792 N N . LEU A 1 100 ? -1.819 17.478 -2.725 1.00 46.84 100 LEU A N 1
ATOM 793 C CA . LEU A 1 100 ? -1.359 16.079 -2.659 1.00 46.84 100 LEU A CA 1
ATOM 794 C C . LEU A 1 100 ? -2.262 15.066 -3.385 1.00 46.84 100 LEU A C 1
ATOM 796 O O . LEU A 1 100 ? -1.973 13.868 -3.333 1.00 46.84 100 LEU A O 1
ATOM 800 N N . PHE A 1 101 ? -3.314 15.529 -4.076 1.00 48.94 101 PHE A N 1
ATOM 801 C CA . PHE A 1 101 ? -4.315 14.667 -4.730 1.00 48.94 101 PHE A CA 1
ATOM 802 C C . PHE A 1 101 ? -4.825 15.167 -6.097 1.00 48.94 101 PHE A C 1
ATOM 804 O O . PHE A 1 101 ? -5.916 14.766 -6.500 1.00 48.94 101 PHE A O 1
ATOM 811 N N . LYS A 1 102 ? -4.090 16.039 -6.800 1.00 35.34 102 LYS A N 1
ATOM 812 C CA . LYS A 1 102 ? -4.470 16.491 -8.150 1.00 35.34 102 LYS A CA 1
ATOM 813 C C . LYS A 1 102 ? -3.637 15.815 -9.233 1.00 35.34 102 LYS A C 1
ATOM 815 O O . LYS A 1 102 ? -2.443 15.553 -8.967 1.00 35.34 102 LYS A O 1
#

Sequence (102 aa):
MNSSSTNIATSSSARLNKKQKTSGPNFDEIWSFYQQGPNKGNGHYKATHFYCSTSWEHGKPQTMKAHLANYCSKCPENISSYWQQKLVEKSNNSSNFKELFK

Organism: NCBI:txid1348616

Foldseek 3Di:
DDDDDDDPPVDDDPPPDDPDDDDDDCPDPLCVQWDWADDPDPRFTWTAGPFQRDIDPGPDVLVSLCCLQPPDPRHPPVRNVVSVVVLVVVCVVDVPPPPRPD

Secondary structure (DSSP, 8-state):
-----------------------STT--GGGGGEEEEEE-STT-EEEEETTT--EESS--HHHHHHIIIII-TTS-HHHHHHHHHHHHHHHHHSS--TTS--

pLDDT: mean 70.22, std 18.12, range [32.16, 89.06]

Mean predicted aligned error: 14.23 Å

=== Feature glossary ===
Reading guide. The protein is described through the following features:

Foldseek 3Di. A 3Di character summarizes, for each residue, the relative orientation of the Cα frame of its nearest spatial neighbor. Because it encodes fold topology rather than chemistry, 3Di alignments detect remote structural similarity that sequence alignment misses.

Contact-map, Ramachandran, and PAE plots. Plot images: a contact map (which residues are close in 3D, as an N×N binary image), a Ramachandran scatter (backbone torsion angles, revealing secondary-structure composition at a glance), and — for AlphaFold structures — a PAE heatmap (pairwise prediction confidence).

Radius of gyration, Cα contacts, bounding box. Radius of gyration (Rg) is the root-mean-square distance of Cα atoms from their centroid — a single number for overall size and compactness. A globular domain of N residues has Rg ≈ 2.2·N^0.38 Å; an extended or disordered chain has a much larger Rg. The Cα contact count is the number of residue pairs whose Cα atoms are within 8 Å and are more than four positions apart in sequence — a standard proxy for tertiary packing density. The bounding box is the smallest axis-aligned box enclosing all Cα atoms.

Secondary structure (8-state, DSSP). Eight-state secondary structure (DSSP): H is the canonical α-helix, G the tighter 3₁₀-helix, I the wider π-helix; E/B are β-structure, T and S are turns and bends, and '-' is everything else. DSSP derives these from the pattern of main-chain N–H···O=C hydrogen bonds, not from the sequence.

B-factor. B-factor (Debye–Waller factor) reflects atomic displacement in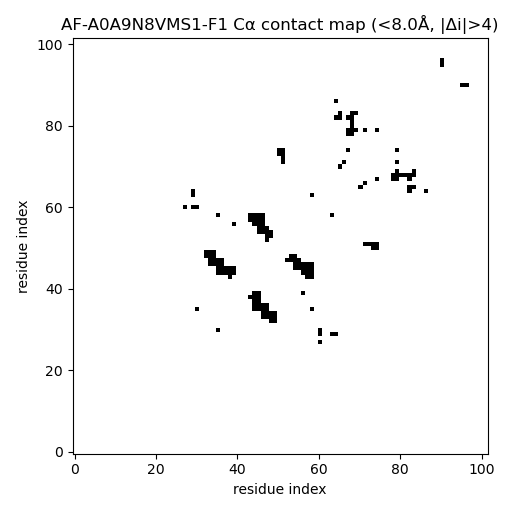 the crystal lattice. It is an experimental observable (units Å²), not a prediction; low values mean the atom is pinned down, high values mean it moves or is heterogeneous across the crystal.

pLDDT. pLDDT is the predicted lDDT-Cα score: AlphaFold's confidence that the local environment of each residue (all inter-atomic distances within 15 Å) is correctly placed. It is a per-residue number between 0 and 100, with higher meaning more reliable.

Nearest PDB structures. Nearest PDB neighbors are the top structural matches found by Foldseek when searching this structure against the entire Protein Data Bank. Each hit reports a TM-score (0 to 1; >0.5 almost always implies the same fold) and an E-value. These are *structural* homologs — they may share no detectable sequence similarity.

Solvent-accessible surface area. Accessible surface area quantifies burial. A residue with SASA near zero is packed into the hydrophobic core; one with SASA >100 Å² sits on the surface. Computed here via the Shrake–Rupley numerical algorithm with a 1.4 Å probe.

Rendered structure images. Structure images are PyMOL renders from six orthogonal camera directions. Cartoon representation draws helices as coils and strands as arrows; sticks shows the backbone as bonds; surface shows the solvent-excluded envelope. Rainbow coloring maps sequence position to hue (blue→red, N→C); chain coloring assigns a distinct color per polypeptide.

Backbone torsions (φ/ψ). φ (phi) and ψ (psi) are the two rotatable backbone dihedrals per residue: φ is the C(i-1)–N–Cα–C torsion, ψ is the N–Cα–C–N(i+1) torsion, both in degrees on (−180°, 180°]. α-helical residues cluster near (−60°, −45°); β-strand residues near (−120°, +130°). A Ramachandran plot is simply a scatter of (φ, ψ) for every residue.

Predicted aligned error. Predicted Aligned Error (PAE) is an AlphaFold confidence matrix: entry (i, j) is the expected error in the position of residue j, in ångströms, when the prediction is superimposed on the true structure at residue i. Low PAE within a block of residues means that block is internally rigid and well-predicted; high PAE between two blocks means their relative placement is uncertain even if each block individually is confident.

mmCIF coordinates. Structure coordinates are given as an mmCIF _atom_site loop: one row per ato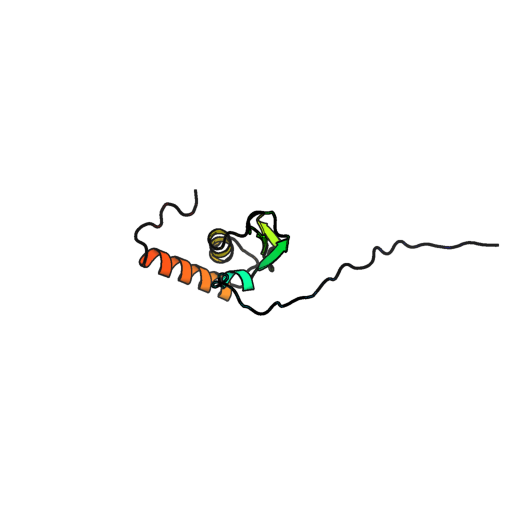m with element, residue name, chain id, sequence number, and x/y/z position in Å. Only the four main-chain atoms per residue are included here; side chains are omitted to keep the record compact.

InterPro / GO / CATH / organism. Database cross-references. InterPro integrates a dozen domain/family signature databases into unified entries with residue-range hits. GO terms attach function/process/location labels with evidence codes. CATH codes position the fold in a four-level structural taxonomy. Organism is the NCBI-taxonomy species name.

Secondary structure (3-state, P-SEA). SS3 is a coarse helix/strand/coil call (letters a/b/c) made by the P-SEA algorithm from inter-Cα distances and dihedrals. It is less detailed than DSSP but needs only Cα positions.

Sequence. Sequence gives the chain of amino acids in standard one-letter code (A=alanine, C=cysteine, …, Y=tyrosine), read N→C. It is the only feature that is directly encoded by the gene; all structural features are derived from the folded form of this sequence.